Protein AF-A0A7C8YFJ9-F1 (afdb_monomer)

Foldseek 3Di:
DDDDDDDDDDDDDDDDDDDDDDDDDPPCPVPPVPPVVVVVVVVVVVVVVVVCCVVVPPPPDPDDDDDDDDDDPPPDPPDPPDVVVVVQVVQQDFQDPPAEGDEFEPCVDPVNVVVQVVSVVVRGRYDYDYDDDD

Secondary structure (DSSP, 8-state):
----PPPP-------------------------SSHHHHHHHHHHHHHHHHHHHHHTS----S---------------SSHHHHHHHHHHHT---STT--EEEEETTTSHHHHHHHHHHHHHT-EEEEE-----

Structure (mmCIF, N/CA/C/O backbone):
data_AF-A0A7C8YFJ9-F1
#
_entry.id   AF-A0A7C8YFJ9-F1
#
loop_
_atom_site.group_PDB
_atom_site.id
_atom_site.type_symbol
_atom_site.label_atom_id
_atom_site.label_alt_id
_atom_site.label_comp_id
_atom_site.label_asym_id
_atom_site.label_entity_id
_atom_site.label_seq_id
_atom_site.pdbx_PDB_ins_code
_atom_site.Cartn_x
_atom_site.Cartn_y
_atom_site.Cartn_z
_atom_site.occupancy
_atom_site.B_iso_or_equiv
_atom_site.auth_seq_id
_atom_site.auth_comp_id
_atom_site.auth_asym_id
_atom_site.auth_atom_id
_atom_site.pdbx_PDB_model_num
ATOM 1 N N . MET A 1 1 ? 89.336 27.489 -62.664 1.00 42.91 1 MET A N 1
ATOM 2 C CA . MET A 1 1 ? 89.095 28.385 -61.509 1.00 42.91 1 MET A CA 1
ATOM 3 C C . MET A 1 1 ? 89.611 27.689 -60.261 1.00 42.91 1 MET A C 1
ATOM 5 O O . MET A 1 1 ? 89.374 26.499 -60.114 1.00 42.91 1 MET A O 1
ATOM 9 N N . LYS A 1 2 ? 90.441 28.381 -59.475 1.00 44.00 2 LYS A N 1
ATOM 10 C CA . LYS A 1 2 ? 91.289 27.820 -58.411 1.00 44.00 2 LYS A CA 1
ATOM 11 C C . LYS A 1 2 ? 90.480 27.515 -57.141 1.00 44.00 2 LYS A C 1
ATOM 13 O O . LYS A 1 2 ? 89.668 28.337 -56.733 1.00 44.00 2 LYS A O 1
ATOM 18 N N . HIS A 1 3 ? 90.750 26.360 -56.531 1.00 44.12 3 HIS A N 1
ATOM 19 C CA . HIS A 1 3 ? 90.343 25.992 -55.172 1.00 44.12 3 HIS A CA 1
ATOM 20 C C . HIS A 1 3 ? 91.142 26.793 -54.131 1.00 44.12 3 HIS A C 1
ATOM 22 O O . HIS A 1 3 ? 92.351 26.960 -54.286 1.00 44.12 3 HIS A O 1
ATOM 28 N N . THR A 1 4 ? 90.493 27.204 -53.042 1.00 55.53 4 THR A N 1
ATOM 29 C CA . THR A 1 4 ? 91.149 27.679 -51.812 1.00 55.53 4 THR A CA 1
ATOM 3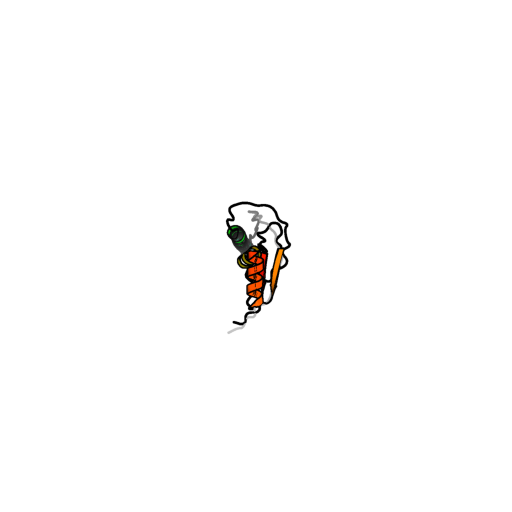0 C C . THR A 1 4 ? 90.536 26.966 -50.604 1.00 55.53 4 THR A C 1
ATOM 32 O O . THR A 1 4 ? 89.328 27.099 -50.400 1.00 55.53 4 THR A O 1
ATOM 35 N N . PRO A 1 5 ? 91.316 26.225 -49.798 1.00 52.19 5 PRO A N 1
ATOM 36 C CA . PRO A 1 5 ? 90.886 25.755 -48.486 1.00 52.19 5 PRO A CA 1
ATOM 37 C C . PRO A 1 5 ? 91.171 26.837 -47.430 1.00 52.19 5 PRO A C 1
ATOM 39 O O . PRO A 1 5 ? 92.280 27.366 -47.368 1.00 52.19 5 PRO A O 1
ATOM 42 N N . HIS A 1 6 ? 90.174 27.187 -46.614 1.00 54.22 6 HIS A N 1
ATOM 43 C CA . HIS A 1 6 ? 90.331 28.105 -45.483 1.00 54.22 6 HIS A CA 1
ATOM 44 C C . HIS A 1 6 ? 90.459 27.288 -44.192 1.00 54.22 6 HIS A C 1
ATOM 46 O O . HIS A 1 6 ? 89.552 26.535 -43.846 1.00 54.22 6 HIS A O 1
ATOM 52 N N . LEU A 1 7 ? 91.613 27.429 -43.538 1.00 57.34 7 LEU A N 1
ATOM 53 C CA . LEU A 1 7 ? 92.060 26.693 -42.355 1.00 57.34 7 LEU A CA 1
ATOM 54 C C . LEU A 1 7 ? 91.336 27.100 -41.058 1.00 57.34 7 LEU A C 1
ATOM 56 O O . LEU A 1 7 ? 90.741 28.172 -40.946 1.00 57.34 7 LEU A O 1
ATOM 60 N N . ASP A 1 8 ? 91.438 26.183 -40.100 1.00 46.31 8 ASP A N 1
ATOM 61 C CA . ASP A 1 8 ? 90.783 26.069 -38.800 1.00 46.31 8 ASP A CA 1
ATOM 62 C C . ASP A 1 8 ? 91.217 27.068 -37.697 1.00 46.31 8 ASP A C 1
ATOM 64 O O . ASP A 1 8 ? 92.386 27.398 -37.540 1.00 46.31 8 ASP A O 1
ATOM 68 N N . SER A 1 9 ? 90.230 27.451 -36.877 1.00 51.00 9 SER A N 1
ATOM 69 C CA . SER A 1 9 ? 90.160 27.350 -35.400 1.00 51.00 9 SER A CA 1
ATOM 70 C C . SER A 1 9 ? 91.238 27.926 -34.439 1.00 51.00 9 SER A C 1
ATOM 72 O O . SER A 1 9 ? 92.237 27.280 -34.146 1.00 51.00 9 SER A O 1
ATOM 74 N N . ALA A 1 10 ? 90.803 28.987 -33.724 1.00 49.91 10 ALA A N 1
ATOM 75 C CA . ALA A 1 10 ? 90.851 29.204 -32.251 1.00 49.91 10 ALA A CA 1
ATOM 76 C C . ALA A 1 10 ? 92.182 29.632 -31.554 1.00 49.91 10 ALA A C 1
ATOM 78 O O . ALA A 1 10 ? 93.245 29.590 -32.157 1.00 49.91 10 ALA A O 1
ATOM 79 N N . PRO A 1 11 ? 92.175 29.959 -30.235 1.00 60.34 11 PRO A N 1
ATOM 80 C CA . PRO A 1 11 ? 91.516 31.080 -29.530 1.00 60.34 11 PRO A CA 1
ATOM 81 C C . PRO A 1 11 ? 92.516 31.873 -28.636 1.00 60.34 11 PRO A C 1
ATOM 83 O O . PRO A 1 11 ? 93.580 31.357 -28.305 1.00 60.34 11 PRO A O 1
ATOM 86 N N . SER A 1 12 ? 92.191 33.078 -28.137 1.00 50.81 12 SER A N 1
ATOM 87 C CA . SER A 1 12 ? 93.066 33.718 -27.124 1.00 50.81 12 SER A CA 1
ATOM 88 C C . SER A 1 12 ? 92.416 34.795 -26.239 1.00 50.81 12 SER A C 1
ATOM 90 O O . SER A 1 12 ? 92.498 35.996 -26.469 1.00 50.81 12 SER A O 1
ATOM 92 N N . THR A 1 13 ? 91.967 34.299 -25.082 1.00 55.50 13 THR A N 1
ATOM 93 C CA . THR A 1 13 ? 92.045 34.896 -23.730 1.00 55.50 13 THR A CA 1
ATOM 94 C C . THR A 1 13 ? 91.043 35.962 -23.236 1.00 55.50 13 THR A C 1
ATOM 96 O O . THR A 1 13 ? 90.551 36.793 -23.994 1.00 55.50 13 THR A O 1
ATOM 99 N N . PRO A 1 14 ? 90.718 35.908 -21.919 1.00 54.00 14 PRO A N 1
ATOM 100 C CA . PRO A 1 14 ? 89.544 36.523 -21.313 1.00 54.00 14 PRO A CA 1
ATOM 101 C C . PRO A 1 14 ? 89.852 37.906 -20.725 1.00 54.00 14 PRO A C 1
ATOM 103 O O . PRO A 1 14 ? 90.807 38.085 -19.971 1.00 54.00 14 PRO A O 1
ATOM 106 N N . GLY A 1 15 ? 88.995 38.884 -21.013 1.00 48.12 15 GLY A N 1
ATOM 107 C CA . GLY A 1 15 ? 89.125 40.253 -20.517 1.00 48.12 15 GLY A CA 1
ATOM 108 C C . GLY A 1 15 ? 87.824 40.761 -19.910 1.00 48.12 15 GLY A C 1
ATOM 109 O O . GLY A 1 15 ? 86.918 41.168 -20.625 1.00 48.12 15 GLY A O 1
ATOM 110 N N . LYS A 1 16 ? 87.760 40.715 -18.576 1.00 54.69 16 LYS A N 1
ATOM 111 C CA . LYS A 1 16 ? 86.878 41.481 -17.675 1.00 54.69 16 LYS A CA 1
ATOM 112 C C . LYS A 1 16 ? 86.403 42.829 -18.254 1.00 54.69 16 LYS A C 1
ATOM 114 O O . LYS A 1 16 ? 87.241 43.627 -18.647 1.00 54.69 16 LYS A O 1
ATOM 119 N N . PHE A 1 17 ? 85.128 43.179 -18.063 1.00 52.97 17 PHE A N 1
ATOM 120 C CA . PHE A 1 17 ? 84.690 44.086 -16.983 1.00 52.97 17 PHE A CA 1
ATOM 121 C C . PHE A 1 17 ? 83.164 44.307 -17.019 1.00 52.97 17 PHE A C 1
ATOM 123 O O . PHE A 1 17 ? 82.533 44.322 -18.071 1.00 52.97 17 PHE A O 1
ATOM 130 N N . LYS A 1 18 ? 82.597 44.427 -15.818 1.00 52.56 18 LYS A N 1
ATOM 131 C CA . LYS A 1 18 ? 81.186 44.613 -15.458 1.00 52.56 18 LYS A CA 1
ATOM 132 C C . LYS A 1 18 ? 80.526 45.808 -16.151 1.00 52.56 18 LYS A C 1
ATOM 134 O O . LYS A 1 18 ? 81.122 46.874 -16.239 1.00 52.56 18 LYS A O 1
ATOM 139 N N . MET A 1 19 ? 79.225 45.684 -16.406 1.00 49.91 19 MET A N 1
ATOM 140 C CA . MET A 1 19 ? 78.316 46.801 -16.166 1.00 49.91 19 MET A CA 1
ATOM 141 C C . MET A 1 19 ? 77.092 46.275 -15.417 1.00 49.91 19 MET A C 1
ATOM 143 O O . MET A 1 19 ? 76.296 45.503 -15.952 1.00 49.91 19 MET A O 1
ATOM 147 N N . ASP A 1 20 ? 76.994 46.657 -14.147 1.00 53.97 20 ASP A N 1
ATOM 148 C CA . ASP A 1 20 ? 75.833 46.427 -13.304 1.00 53.97 20 ASP A CA 1
ATOM 149 C C . ASP A 1 20 ? 74.597 47.076 -13.944 1.00 53.97 20 ASP A C 1
ATOM 151 O O . ASP A 1 20 ? 74.560 48.278 -14.220 1.00 53.97 20 ASP A O 1
ATOM 155 N N . LYS A 1 21 ? 73.561 46.273 -14.185 1.00 49.44 21 LYS A N 1
ATOM 156 C CA . LYS A 1 21 ? 72.225 46.780 -14.493 1.00 49.44 21 LYS A CA 1
ATOM 157 C C . LYS A 1 21 ? 71.201 45.900 -13.790 1.00 49.44 21 LYS A C 1
ATOM 159 O O . LYS A 1 21 ? 70.588 45.022 -14.387 1.00 49.44 21 LYS A O 1
ATOM 164 N N . SER A 1 22 ? 71.028 46.135 -12.493 1.00 61.19 22 SER A N 1
ATOM 165 C CA . SER A 1 22 ? 69.764 45.818 -11.840 1.00 61.19 22 SER A CA 1
ATOM 166 C C . SER A 1 22 ? 68.731 46.826 -12.339 1.00 61.19 22 SER A C 1
ATOM 168 O O . SER A 1 22 ? 68.942 48.038 -12.270 1.00 61.19 22 SER A O 1
ATOM 170 N N . PRO A 1 23 ? 67.621 46.336 -12.897 1.00 50.28 23 PRO A N 1
ATOM 171 C CA . PRO A 1 23 ? 66.375 46.908 -12.441 1.00 50.28 23 PRO A CA 1
ATOM 172 C C . PRO A 1 23 ? 65.308 45.814 -12.305 1.00 50.28 23 PRO A C 1
ATOM 174 O O 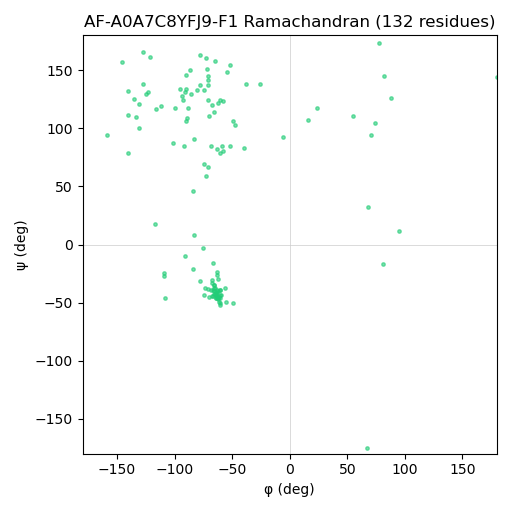. PRO A 1 23 ? 65.081 44.999 -13.195 1.00 50.28 23 PRO A O 1
ATOM 177 N N . PHE A 1 24 ? 64.638 45.854 -11.159 1.00 45.31 24 PHE A N 1
ATOM 178 C CA . PHE A 1 24 ? 63.379 45.180 -10.875 1.00 45.31 24 PHE A CA 1
ATOM 179 C C . PHE A 1 24 ? 63.443 43.665 -10.673 1.00 45.3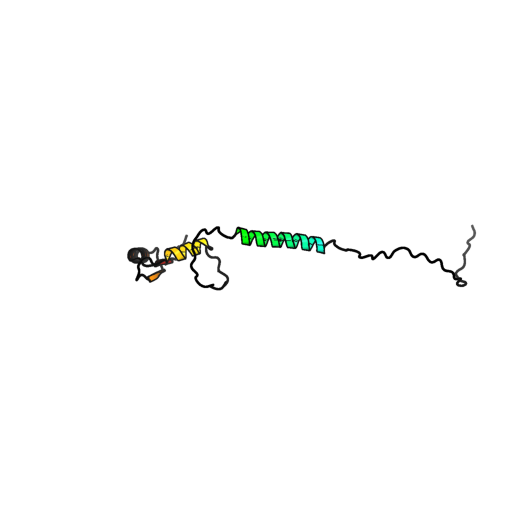1 24 PHE A C 1
ATOM 181 O O . PHE A 1 24 ? 63.472 42.847 -11.590 1.00 45.31 24 PHE A O 1
ATOM 188 N N . ILE A 1 25 ? 63.335 43.326 -9.387 1.00 49.69 25 ILE A N 1
ATOM 189 C CA . ILE A 1 25 ? 62.584 42.192 -8.851 1.00 49.69 25 ILE A CA 1
ATOM 190 C C . ILE A 1 25 ? 61.265 42.074 -9.640 1.00 49.69 25 ILE A C 1
ATOM 192 O O . ILE A 1 25 ? 60.218 42.565 -9.232 1.00 49.69 25 ILE A O 1
ATOM 196 N N . HIS A 1 26 ? 61.292 41.425 -10.798 1.00 45.47 26 HIS A N 1
ATOM 197 C CA . HIS A 1 26 ? 60.104 40.782 -11.317 1.00 45.47 26 HIS A CA 1
ATOM 198 C C . HIS A 1 26 ? 60.062 39.436 -10.630 1.00 45.47 26 HIS A C 1
ATOM 200 O O . HIS A 1 26 ? 60.630 38.448 -11.095 1.00 45.47 26 HIS A O 1
ATOM 206 N N . HIS A 1 27 ? 59.378 39.434 -9.490 1.00 47.84 27 HIS A N 1
ATOM 207 C CA . HIS A 1 27 ? 58.729 38.262 -8.943 1.00 47.84 27 HIS A CA 1
ATOM 208 C C . HIS A 1 27 ? 57.862 37.695 -10.075 1.00 47.84 27 HIS A C 1
ATOM 210 O O . HIS A 1 27 ? 56.689 38.035 -10.222 1.00 47.84 27 HIS A O 1
ATOM 216 N N . ARG A 1 28 ? 58.453 36.870 -10.951 1.00 48.16 28 ARG A N 1
ATOM 217 C CA . ARG A 1 28 ? 57.720 36.029 -11.892 1.00 48.16 28 ARG A CA 1
ATOM 218 C C . ARG A 1 28 ? 57.076 34.935 -11.053 1.00 48.16 28 ARG A C 1
ATOM 220 O O . ARG A 1 28 ? 57.393 33.759 -11.188 1.00 48.16 28 ARG A O 1
ATOM 227 N N . LEU A 1 29 ? 56.123 35.346 -10.214 1.00 58.66 29 LEU A N 1
ATOM 228 C CA . LEU A 1 29 ? 54.963 34.543 -9.900 1.00 58.66 29 LEU A CA 1
ATOM 229 C C . LEU A 1 29 ? 54.251 34.409 -11.239 1.00 58.66 29 LEU A C 1
ATOM 231 O O . LEU A 1 29 ? 53.408 35.213 -11.630 1.00 58.66 29 LEU A O 1
ATOM 235 N N . ARG A 1 30 ? 54.738 33.456 -12.030 1.00 49.19 30 ARG A N 1
ATOM 236 C CA . ARG A 1 30 ? 54.074 33.000 -13.227 1.00 49.19 30 ARG A CA 1
ATOM 237 C C . ARG A 1 30 ? 52.832 32.299 -12.706 1.00 49.19 30 ARG A C 1
ATOM 239 O O . ARG A 1 30 ? 52.846 31.100 -12.455 1.00 49.19 30 ARG A O 1
ATOM 246 N N . TRP A 1 31 ? 51.798 33.097 -12.460 1.00 51.94 31 TRP A N 1
ATOM 247 C CA . TRP A 1 31 ? 50.445 32.654 -12.208 1.00 51.94 31 TRP A CA 1
ATOM 248 C C . TRP A 1 31 ? 50.009 31.855 -13.434 1.00 51.94 31 TRP A C 1
ATOM 250 O O . TRP A 1 31 ? 49.383 32.373 -14.354 1.00 51.94 31 TRP A O 1
ATOM 260 N N . HIS A 1 32 ? 50.354 30.571 -13.468 1.00 52.50 32 HIS A N 1
ATOM 261 C CA . HIS A 1 32 ? 49.655 29.590 -14.283 1.00 52.50 32 HIS A CA 1
ATOM 262 C C . HIS A 1 32 ? 48.288 29.320 -13.634 1.00 52.50 32 HIS A C 1
ATOM 264 O O . HIS A 1 32 ? 47.945 28.199 -13.274 1.00 52.50 32 HIS A O 1
ATOM 270 N N . SER A 1 33 ? 47.486 30.375 -13.487 1.00 59.22 33 SER A N 1
ATOM 271 C CA . SER A 1 33 ? 46.090 30.329 -13.054 1.00 59.22 33 SER A CA 1
ATOM 272 C C . SER A 1 33 ? 45.182 30.039 -14.249 1.00 59.22 33 SER A C 1
ATOM 274 O O . SER A 1 33 ? 44.201 30.743 -14.463 1.00 59.22 33 SER A O 1
ATOM 276 N N . SER A 1 34 ? 45.521 29.063 -15.097 1.00 64.06 34 SER A N 1
ATOM 277 C CA . SER A 1 34 ? 44.773 28.825 -16.343 1.00 64.06 34 SER A CA 1
ATOM 278 C C . SER A 1 34 ? 43.919 27.551 -16.375 1.00 64.06 34 SER A C 1
ATOM 280 O O . SER A 1 34 ? 42.905 27.586 -17.075 1.00 64.06 34 SER A O 1
ATOM 282 N N . PRO A 1 35 ? 44.196 26.485 -15.594 1.00 60.62 35 PRO A N 1
ATOM 283 C CA . PRO A 1 35 ? 43.263 25.363 -15.437 1.00 60.62 35 PRO A CA 1
ATOM 284 C C . PRO A 1 35 ? 42.617 25.332 -14.048 1.00 60.62 35 PRO A C 1
ATOM 286 O O . PRO A 1 35 ? 41.401 25.219 -13.942 1.00 60.62 35 PRO A O 1
ATOM 289 N N . PHE A 1 36 ? 43.405 25.505 -12.982 1.00 60.03 36 PHE A N 1
ATOM 290 C CA . PHE A 1 36 ? 42.933 25.363 -11.602 1.00 60.03 36 PHE A CA 1
ATOM 291 C C . PHE A 1 36 ? 41.876 26.400 -11.225 1.00 60.03 36 PHE A C 1
ATOM 293 O O . PHE A 1 36 ? 40.875 26.032 -10.632 1.00 60.03 36 PHE A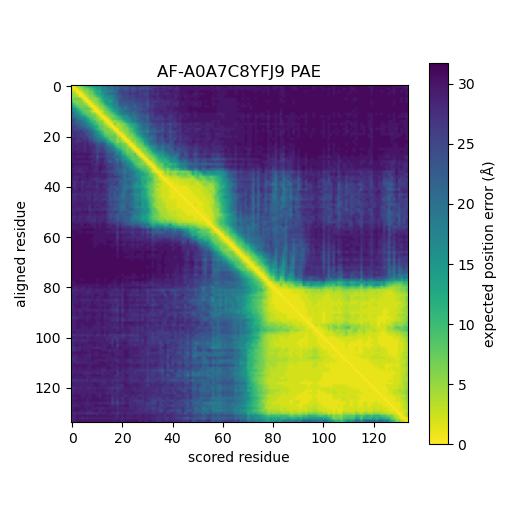 O 1
ATOM 300 N N . ALA A 1 37 ? 42.032 27.660 -11.642 1.00 68.12 37 ALA A N 1
ATOM 301 C CA . ALA A 1 37 ? 41.040 28.707 -11.379 1.00 68.12 37 ALA A CA 1
ATOM 302 C C . ALA A 1 37 ? 39.710 28.477 -12.126 1.00 68.12 37 ALA A C 1
ATOM 304 O O . ALA A 1 37 ? 38.644 28.847 -11.642 1.00 68.12 37 ALA A O 1
ATOM 305 N N . LYS A 1 38 ? 39.760 27.840 -13.304 1.00 69.69 38 LYS A N 1
ATOM 306 C CA . LYS A 1 38 ? 38.555 27.461 -14.055 1.00 69.69 38 LYS A CA 1
ATOM 307 C C . LYS A 1 38 ? 37.882 26.261 -13.403 1.00 69.69 38 LYS A C 1
ATOM 309 O O . LYS A 1 38 ? 36.672 2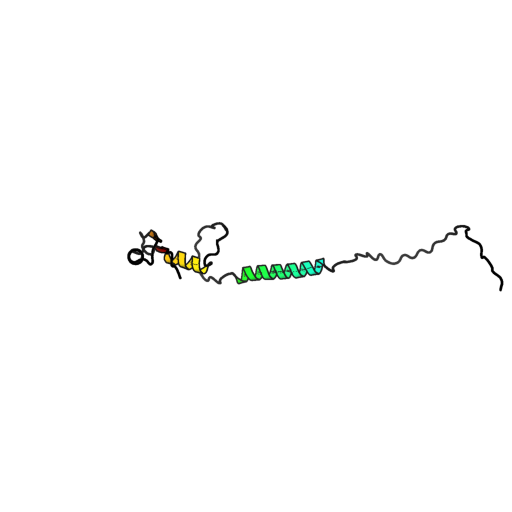6.265 -13.232 1.00 69.69 38 LYS A O 1
ATOM 314 N N . LEU A 1 39 ? 38.663 25.260 -13.000 1.00 76.62 39 LEU A N 1
ATOM 315 C CA . LEU A 1 39 ? 38.159 24.077 -12.307 1.00 76.62 39 LEU A CA 1
ATOM 316 C C . LEU A 1 39 ? 37.542 24.430 -10.953 1.00 76.62 39 LEU A C 1
ATOM 318 O O . LEU A 1 39 ? 36.477 23.914 -10.639 1.00 76.62 39 LEU A O 1
ATOM 322 N N . THR A 1 40 ? 38.149 25.330 -10.174 1.00 84.50 40 THR A N 1
ATOM 323 C CA . THR A 1 40 ? 37.559 25.794 -8.910 1.00 84.50 40 THR A CA 1
ATOM 324 C C . THR A 1 40 ? 36.276 26.578 -9.152 1.00 84.50 40 THR A C 1
ATOM 326 O O . THR A 1 40 ? 35.301 26.352 -8.445 1.00 84.50 40 THR A O 1
ATOM 329 N N . PHE A 1 41 ? 36.228 27.426 -10.183 1.00 87.69 41 PHE A N 1
ATOM 330 C CA . PHE A 1 41 ? 35.005 28.131 -10.566 1.00 87.69 41 PHE A CA 1
ATOM 331 C C . PHE A 1 41 ? 33.875 27.163 -10.955 1.00 87.69 41 PHE A C 1
ATOM 333 O O . PHE A 1 41 ? 32.788 27.230 -10.386 1.00 87.69 41 PHE A O 1
ATOM 340 N N . TRP A 1 42 ? 34.133 26.215 -11.861 1.00 87.50 42 TRP A N 1
ATOM 341 C CA . TRP A 1 42 ? 33.140 25.215 -12.271 1.00 87.50 42 TRP A CA 1
ATOM 342 C C . TRP A 1 42 ? 32.753 24.265 -11.132 1.00 87.50 42 TRP A C 1
ATOM 344 O O . TRP A 1 42 ? 31.588 23.897 -11.022 1.00 87.50 42 TRP A O 1
ATOM 354 N N . SER A 1 43 ? 33.695 23.920 -10.252 1.00 88.25 43 SER A N 1
ATOM 355 C CA . SER A 1 43 ? 33.437 23.125 -9.047 1.00 88.25 43 SER A CA 1
ATOM 356 C C . SER A 1 43 ? 32.503 23.853 -8.077 1.00 88.25 43 SER A C 1
ATOM 358 O O . SER A 1 43 ? 31.551 23.255 -7.586 1.00 88.25 43 SER A O 1
ATOM 360 N N . LEU A 1 44 ? 32.696 25.159 -7.862 1.00 92.25 44 LEU A N 1
ATOM 361 C CA . LEU A 1 44 ? 31.808 25.967 -7.019 1.00 92.25 44 LEU A CA 1
ATOM 362 C C . LEU A 1 44 ? 30.408 26.116 -7.624 1.00 92.25 44 LEU A C 1
ATOM 364 O O . LEU A 1 44 ? 29.426 26.031 -6.891 1.00 92.25 44 LEU A O 1
ATOM 368 N N . VAL A 1 45 ? 30.298 26.286 -8.945 1.00 92.38 45 VAL A N 1
ATOM 369 C CA . VAL A 1 45 ? 28.998 26.309 -9.638 1.00 92.38 45 VAL A CA 1
ATOM 370 C C . VAL A 1 45 ? 28.294 24.956 -9.510 1.00 92.38 45 VAL A C 1
ATOM 372 O O . VAL A 1 45 ? 27.119 24.912 -9.158 1.00 92.38 45 VAL A O 1
ATOM 375 N N . PHE A 1 46 ? 29.006 23.850 -9.734 1.00 92.31 46 PHE A N 1
ATOM 376 C CA . PHE A 1 46 ? 28.458 22.499 -9.605 1.00 92.31 46 PHE A CA 1
ATOM 377 C C . PHE A 1 46 ? 28.024 22.188 -8.167 1.00 92.31 46 PHE A C 1
ATOM 379 O O . PHE A 1 46 ? 26.917 21.700 -7.952 1.00 92.31 46 PHE A O 1
ATOM 386 N N . LEU A 1 47 ? 28.841 22.549 -7.173 1.00 92.38 47 LEU A N 1
ATOM 387 C CA . LEU A 1 47 ? 28.489 22.425 -5.759 1.00 92.38 47 LEU A CA 1
ATOM 388 C C . LEU A 1 47 ? 27.283 23.306 -5.404 1.00 92.38 47 LEU A C 1
ATOM 390 O O . LEU A 1 47 ? 26.398 22.863 -4.681 1.00 92.38 47 LEU A O 1
ATOM 394 N N . GLY A 1 48 ? 27.201 24.517 -5.958 1.00 90.88 48 GLY A N 1
ATOM 395 C CA . GLY A 1 48 ? 26.048 25.402 -5.819 1.00 90.88 48 GLY A CA 1
ATOM 396 C C . GLY A 1 48 ? 24.768 24.813 -6.413 1.00 90.88 48 GLY A C 1
ATOM 397 O O . GLY A 1 48 ? 23.722 24.911 -5.783 1.00 90.88 48 GLY A O 1
ATOM 398 N N . LEU A 1 49 ? 24.839 24.146 -7.569 1.00 87.69 49 LEU A N 1
ATOM 399 C CA . LEU A 1 49 ? 23.703 23.441 -8.174 1.00 87.69 49 LEU A CA 1
ATOM 400 C C . LEU A 1 49 ? 23.282 22.216 -7.360 1.00 87.69 49 LEU A C 1
ATOM 402 O O . LEU A 1 49 ? 22.088 21.982 -7.207 1.00 87.69 49 LEU A O 1
ATOM 406 N N . ILE A 1 50 ? 24.237 21.467 -6.803 1.00 85.88 50 ILE A N 1
ATOM 407 C CA . ILE A 1 50 ? 23.960 20.356 -5.884 1.00 85.88 50 ILE A CA 1
ATOM 408 C C . ILE A 1 50 ? 23.250 20.875 -4.633 1.00 85.88 50 ILE A C 1
ATOM 410 O O . ILE A 1 50 ? 22.206 20.354 -4.252 1.00 85.88 50 ILE A O 1
ATOM 414 N N . LEU A 1 51 ? 23.782 21.930 -4.015 1.00 85.38 51 LEU A N 1
ATOM 415 C CA . LEU A 1 51 ? 23.166 22.557 -2.852 1.00 85.38 51 LEU A CA 1
ATOM 416 C C . LEU A 1 51 ? 21.786 23.112 -3.205 1.00 85.38 51 LEU A C 1
ATOM 418 O O . LEU A 1 51 ? 20.834 22.849 -2.485 1.00 85.38 51 LEU A O 1
ATOM 422 N N . MET A 1 52 ? 21.638 23.807 -4.334 1.00 83.00 52 MET A N 1
ATOM 423 C CA . MET A 1 52 ? 20.349 24.302 -4.812 1.00 83.00 52 MET A CA 1
ATOM 424 C C . MET A 1 52 ? 19.371 23.154 -5.061 1.00 83.00 52 MET A C 1
ATOM 426 O O . MET A 1 52 ? 18.213 23.289 -4.707 1.00 83.00 52 MET A O 1
ATOM 430 N N . PHE A 1 53 ? 19.807 22.019 -5.606 1.00 78.69 53 PHE A N 1
ATOM 431 C CA . PHE A 1 53 ? 18.973 20.829 -5.752 1.00 78.69 53 PHE A CA 1
ATOM 432 C C . PHE A 1 53 ? 18.530 20.299 -4.385 1.00 78.69 53 PHE A C 1
ATOM 434 O O . PHE A 1 53 ? 17.342 20.101 -4.181 1.00 78.69 53 PHE A O 1
ATOM 441 N N . PHE A 1 54 ? 19.425 20.180 -3.401 1.00 75.44 54 PHE A N 1
ATOM 442 C CA . PHE A 1 54 ? 19.050 19.760 -2.045 1.00 75.44 54 PHE A CA 1
ATOM 443 C C . PHE A 1 54 ? 18.141 20.772 -1.319 1.00 75.44 54 PHE A C 1
ATOM 445 O O . PHE A 1 54 ? 17.206 20.371 -0.627 1.00 75.44 54 PHE A O 1
ATOM 452 N N . PHE A 1 55 ? 18.356 22.076 -1.509 1.00 69.25 55 PHE A N 1
ATOM 453 C CA . PHE A 1 55 ? 17.532 23.136 -0.917 1.00 69.25 55 PHE A CA 1
ATOM 454 C C . PHE A 1 55 ? 16.195 23.332 -1.652 1.00 69.25 55 PHE A C 1
ATOM 456 O O . PHE A 1 55 ? 15.196 23.654 -1.017 1.00 69.25 55 PHE A O 1
ATOM 463 N N . HIS A 1 56 ? 16.137 23.091 -2.964 1.00 61.22 56 HIS A N 1
ATOM 464 C CA . HIS A 1 56 ? 14.918 23.150 -3.780 1.00 61.22 56 HIS A CA 1
ATOM 465 C C . HIS A 1 56 ? 14.117 21.839 -3.733 1.00 61.22 56 HIS A C 1
ATOM 467 O O . HIS A 1 56 ? 12.910 21.844 -3.953 1.00 61.22 56 HIS A O 1
ATOM 473 N N . CYS A 1 57 ? 14.758 20.725 -3.370 1.00 48.38 57 CYS A N 1
ATOM 474 C CA . CYS A 1 57 ? 14.103 19.468 -3.016 1.00 48.38 57 CYS A CA 1
ATOM 475 C C . CYS A 1 57 ? 13.631 19.419 -1.558 1.00 48.38 57 CYS A C 1
ATOM 477 O O . CYS A 1 57 ? 13.158 18.369 -1.130 1.00 48.38 57 CYS A O 1
ATOM 479 N N . SER A 1 58 ? 13.682 20.525 -0.804 1.00 49.56 58 SER A N 1
ATOM 480 C CA . SER A 1 58 ? 12.852 20.639 0.395 1.00 49.56 58 SER A CA 1
ATOM 481 C C . SER A 1 58 ? 11.398 20.773 -0.052 1.00 49.56 58 SER A C 1
ATOM 483 O O . SER A 1 58 ? 11.031 21.809 -0.611 1.00 49.56 58 SER A O 1
ATOM 485 N N . PRO A 1 59 ? 10.538 19.765 0.182 1.00 51.28 59 PRO A N 1
ATOM 486 C CA . PRO A 1 59 ? 9.114 19.985 0.061 1.00 51.28 59 PRO A CA 1
ATOM 487 C C . PRO A 1 59 ? 8.795 21.060 1.092 1.00 51.28 59 PRO A C 1
ATOM 489 O O . PRO A 1 59 ? 9.119 20.907 2.271 1.00 51.28 59 PRO A O 1
ATOM 492 N N . SER A 1 60 ? 8.185 22.148 0.648 1.00 43.34 60 SER A N 1
ATOM 493 C CA . SER A 1 60 ? 7.494 23.107 1.496 1.00 43.34 60 SER A CA 1
ATOM 494 C C . SER A 1 60 ? 6.403 22.366 2.273 1.00 43.34 60 SER A C 1
ATOM 496 O O . SER A 1 60 ? 5.237 22.333 1.897 1.00 43.34 60 SER A O 1
ATOM 498 N N . ASN A 1 61 ? 6.809 21.705 3.355 1.00 43.69 61 ASN A N 1
ATOM 499 C CA . ASN A 1 61 ? 5.932 21.030 4.285 1.00 43.69 61 ASN A CA 1
ATOM 500 C C . ASN A 1 61 ? 5.615 22.051 5.374 1.00 43.69 61 ASN A C 1
ATOM 502 O O . ASN A 1 61 ? 6.289 22.149 6.398 1.00 43.69 61 ASN A O 1
ATOM 506 N N . SER A 1 62 ? 4.609 22.875 5.100 1.00 46.44 62 SER A N 1
ATOM 507 C CA . SER A 1 62 ? 3.939 23.627 6.142 1.00 46.44 62 SER A CA 1
ATOM 508 C C . SER A 1 62 ? 3.286 22.642 7.119 1.00 46.44 62 SER A C 1
ATOM 510 O O . SER A 1 62 ? 2.428 21.840 6.761 1.00 46.44 62 SER A O 1
ATOM 512 N N . ASN A 1 63 ? 3.707 22.789 8.372 1.00 45.62 63 ASN A N 1
ATOM 513 C CA . ASN A 1 63 ? 3.047 22.417 9.619 1.00 45.62 63 ASN A CA 1
ATOM 514 C C . ASN A 1 63 ? 3.217 21.006 10.219 1.00 45.62 63 ASN A C 1
ATOM 516 O O . ASN A 1 63 ? 2.850 19.970 9.670 1.00 45.62 63 ASN A O 1
ATOM 520 N N . SER A 1 64 ? 3.641 21.094 11.488 1.00 42.66 64 SER A N 1
ATOM 521 C CA . SER A 1 64 ? 3.510 20.185 12.633 1.00 42.66 64 SER A CA 1
ATOM 522 C C . SER A 1 64 ? 4.305 18.878 12.632 1.00 42.66 64 SER A C 1
ATOM 524 O O . SER A 1 64 ? 3.838 17.828 12.202 1.00 42.66 64 SER A O 1
ATOM 526 N N . SER A 1 65 ? 5.479 18.952 13.266 1.00 44.12 65 SER A N 1
ATOM 527 C CA . SER A 1 65 ? 6.112 17.862 14.022 1.00 44.12 65 SER A CA 1
ATOM 528 C C . SER A 1 65 ? 5.125 17.270 15.060 1.00 44.12 65 SER A C 1
ATOM 530 O O . SER A 1 65 ? 4.228 17.985 15.514 1.00 44.12 65 SER A O 1
ATOM 532 N N . PRO A 1 66 ? 5.283 15.998 15.473 1.00 51.19 66 PRO A N 1
ATOM 533 C CA . PRO A 1 66 ? 6.409 15.641 16.333 1.00 51.19 66 PRO A CA 1
ATOM 534 C C . PRO A 1 66 ? 7.239 14.456 15.818 1.00 51.19 66 PRO A C 1
ATOM 536 O O . PRO A 1 66 ? 6.725 13.453 15.337 1.00 51.19 66 PRO A O 1
ATOM 539 N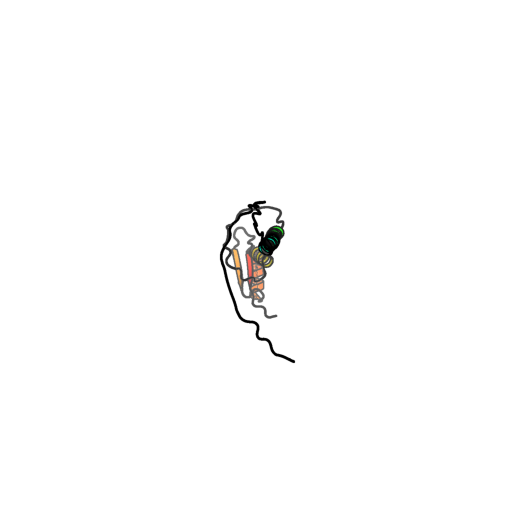 N . THR A 1 67 ? 8.550 14.639 15.952 1.00 51.19 67 THR A N 1
ATOM 540 C CA . THR A 1 67 ? 9.583 13.661 16.320 1.00 51.19 67 THR A CA 1
ATOM 541 C C . THR A 1 67 ? 9.222 12.172 16.226 1.00 51.19 67 THR A C 1
ATOM 543 O O . THR A 1 67 ? 8.599 11.609 17.121 1.00 51.19 67 THR A O 1
ATOM 546 N N . SER A 1 68 ? 9.777 11.496 15.220 1.00 41.66 68 SER A N 1
ATOM 547 C CA . SER A 1 68 ? 10.058 10.060 15.283 1.00 41.66 68 SER A CA 1
ATOM 548 C C . SER A 1 68 ? 11.401 9.775 14.613 1.00 41.66 68 SER A C 1
ATOM 550 O O . SER A 1 68 ? 11.542 9.969 13.409 1.00 41.66 68 SER A O 1
ATOM 552 N N . SER A 1 69 ? 12.365 9.394 15.455 1.00 40.25 69 SER A N 1
ATOM 553 C CA . SER A 1 69 ? 13.566 8.584 15.202 1.00 40.25 69 SER A CA 1
ATOM 554 C C . SER A 1 69 ? 14.114 8.529 13.772 1.00 40.25 69 SER A C 1
ATOM 556 O O . SER A 1 69 ? 13.506 7.939 12.881 1.00 40.25 69 SER A O 1
ATOM 558 N N . SER A 1 70 ? 15.343 9.028 13.619 1.00 45.97 70 SER A N 1
ATOM 559 C CA . SER A 1 70 ? 16.251 8.727 12.515 1.00 45.97 70 SER A CA 1
ATOM 560 C C . SER A 1 70 ? 16.321 7.217 12.271 1.00 45.97 70 SER A C 1
ATOM 562 O O . SER A 1 70 ? 16.971 6.490 13.020 1.00 45.97 70 SER A O 1
ATOM 564 N N . PHE A 1 71 ? 15.645 6.750 11.227 1.00 48.69 71 PHE A N 1
ATOM 565 C CA . PHE A 1 71 ? 15.921 5.451 10.636 1.00 48.69 71 PHE A CA 1
ATOM 566 C C . PHE A 1 71 ? 16.999 5.669 9.583 1.00 48.69 71 PHE A C 1
ATOM 568 O O . PHE A 1 71 ? 16.823 6.460 8.662 1.00 48.69 71 PHE A O 1
ATOM 575 N N . SER A 1 72 ? 18.138 5.026 9.818 1.00 42.81 72 SER A N 1
ATOM 576 C CA . SER A 1 72 ? 19.300 4.971 8.944 1.00 42.81 72 SER A CA 1
ATOM 577 C C . SER A 1 72 ? 18.945 4.887 7.459 1.00 42.81 72 SER A C 1
ATOM 579 O O . SER A 1 72 ? 18.100 4.093 7.043 1.00 42.81 72 SER A O 1
ATOM 581 N N . ASP A 1 73 ? 19.708 5.646 6.679 1.00 45.88 73 ASP A N 1
ATOM 582 C CA . ASP A 1 73 ? 19.900 5.494 5.243 1.00 45.88 73 ASP A CA 1
ATOM 583 C C . ASP A 1 73 ? 20.504 4.114 4.931 1.00 45.88 73 ASP A C 1
ATOM 585 O O . ASP A 1 73 ? 21.704 3.960 4.703 1.00 45.88 73 ASP A O 1
ATOM 589 N N . TYR A 1 74 ? 19.675 3.073 4.935 1.00 49.41 74 TYR A N 1
ATOM 590 C CA . TYR A 1 74 ? 19.970 1.851 4.199 1.00 49.41 74 TYR A CA 1
ATOM 591 C C . TYR A 1 74 ? 19.371 2.053 2.814 1.00 49.41 74 TYR A C 1
ATOM 593 O O . TYR A 1 74 ? 18.151 2.062 2.671 1.00 49.41 74 TYR A O 1
ATOM 601 N N . SER A 1 75 ? 20.242 2.282 1.830 1.00 48.94 75 SER A N 1
ATOM 602 C CA . SER A 1 75 ? 20.000 2.184 0.385 1.00 48.94 75 SER A CA 1
ATOM 603 C C . SER A 1 75 ? 18.615 1.625 0.029 1.00 48.94 75 SER A C 1
ATOM 605 O O . SER A 1 75 ? 18.426 0.406 -0.048 1.00 48.94 75 SER A O 1
ATOM 607 N N . THR A 1 76 ? 17.638 2.512 -0.156 1.00 51.94 76 THR A N 1
ATOM 608 C CA . THR A 1 76 ? 16.301 2.118 -0.580 1.00 51.94 76 THR A CA 1
ATOM 609 C C . THR A 1 76 ? 16.415 1.561 -1.991 1.00 51.94 76 THR A C 1
ATOM 611 O O . THR A 1 76 ? 16.763 2.254 -2.947 1.00 51.94 76 THR A O 1
ATOM 614 N N . PHE A 1 77 ? 16.141 0.266 -2.128 1.00 51.47 77 PHE A N 1
ATOM 615 C CA . PHE A 1 77 ? 15.672 -0.292 -3.388 1.00 51.47 77 PHE A CA 1
ATOM 616 C C . PHE A 1 77 ? 14.512 0.614 -3.831 1.00 51.47 77 PHE A C 1
ATOM 618 O O . PHE A 1 77 ? 13.469 0.626 -3.180 1.00 51.47 77 PHE A O 1
ATOM 625 N N . SER A 1 78 ? 14.727 1.464 -4.841 1.00 60.94 78 SER A N 1
ATOM 626 C CA . SER A 1 78 ? 13.771 2.503 -5.250 1.00 60.94 78 SER A CA 1
ATOM 627 C C . SER A 1 78 ? 12.592 1.875 -5.993 1.00 60.94 78 SER A C 1
ATOM 629 O O . SER A 1 78 ? 12.441 1.989 -7.206 1.00 60.94 78 SER A O 1
ATOM 631 N N . TRP A 1 79 ? 11.766 1.137 -5.264 1.00 64.62 79 TRP A N 1
ATOM 632 C CA . TRP A 1 79 ? 10.451 0.725 -5.716 1.00 64.62 79 TRP A CA 1
ATOM 633 C C . TRP A 1 79 ? 9.460 1.815 -5.301 1.00 64.62 79 TRP A C 1
ATOM 635 O O . TRP A 1 79 ? 9.197 2.027 -4.124 1.00 64.62 79 TRP A O 1
ATOM 645 N N . GLY A 1 80 ? 8.953 2.569 -6.280 1.00 74.81 80 GLY A N 1
ATOM 646 C CA . GLY A 1 80 ? 7.842 3.515 -6.109 1.00 74.81 80 GLY A CA 1
ATOM 647 C C . GLY A 1 80 ? 8.166 4.905 -5.526 1.00 74.81 80 GLY A C 1
ATOM 648 O O . GLY A 1 80 ? 7.360 5.823 -5.693 1.00 74.81 80 GLY A O 1
ATOM 649 N N . GLY A 1 81 ? 9.322 5.107 -4.888 1.00 86.00 81 GLY A N 1
ATOM 650 C CA . GLY A 1 81 ? 9.777 6.414 -4.385 1.00 86.00 81 GLY A CA 1
ATOM 651 C C . GLY A 1 81 ? 8.954 7.008 -3.218 1.00 86.00 81 GLY A C 1
ATOM 652 O O . GLY A 1 81 ? 8.003 6.393 -2.729 1.00 86.00 81 GLY A O 1
ATOM 653 N N . PRO A 1 82 ? 9.255 8.249 -2.773 1.00 85.19 82 PRO A N 1
ATOM 654 C CA . PRO A 1 82 ? 8.723 8.799 -1.515 1.00 85.19 82 PRO A CA 1
ATOM 655 C C . PRO A 1 82 ? 7.195 8.938 -1.459 1.00 85.19 82 PRO A C 1
ATOM 657 O O . PRO A 1 82 ? 6.583 8.890 -0.392 1.00 85.19 82 PRO A O 1
ATOM 660 N N . GLN A 1 83 ? 6.540 9.149 -2.604 1.00 87.38 83 GLN A N 1
ATOM 661 C CA . GLN A 1 83 ? 5.078 9.228 -2.651 1.00 87.38 83 GLN A CA 1
ATOM 662 C C . GLN A 1 83 ? 4.420 7.859 -2.477 1.00 87.38 83 GLN A C 1
ATOM 664 O O . GLN A 1 83 ? 3.376 7.770 -1.829 1.00 87.38 83 GLN A O 1
ATOM 669 N N . TRP A 1 84 ? 5.013 6.806 -3.044 1.00 88.00 84 TRP A N 1
ATOM 670 C CA . TRP A 1 84 ? 4.547 5.439 -2.845 1.00 88.00 84 TRP A CA 1
ATOM 671 C C . TRP A 1 84 ? 4.670 5.048 -1.375 1.00 88.00 84 TRP A C 1
ATOM 673 O O . TRP A 1 84 ? 3.685 4.603 -0.791 1.00 88.00 84 TRP A O 1
ATOM 683 N N . GLU A 1 85 ? 5.806 5.349 -0.742 1.00 89.56 85 GLU A N 1
ATOM 684 C CA . GLU A 1 85 ? 6.008 5.109 0.690 1.00 89.56 85 GLU A CA 1
ATOM 685 C C . GLU A 1 85 ? 4.913 5.791 1.520 1.00 89.56 85 GLU A C 1
ATOM 687 O O . GLU A 1 85 ? 4.242 5.143 2.321 1.00 89.56 85 GLU A O 1
ATOM 692 N N . LYS A 1 86 ? 4.631 7.081 1.275 1.00 91.25 86 LYS A N 1
ATOM 693 C CA . LYS A 1 86 ? 3.544 7.805 1.965 1.00 91.25 86 LYS A CA 1
ATOM 694 C C . LYS A 1 86 ? 2.181 7.121 1.813 1.00 91.25 86 LYS A C 1
ATOM 696 O O . LYS A 1 86 ? 1.394 7.127 2.761 1.00 91.25 86 LYS A O 1
ATOM 701 N N . ARG A 1 87 ? 1.883 6.537 0.646 1.00 91.81 87 ARG A N 1
ATOM 702 C CA . ARG A 1 87 ? 0.638 5.781 0.409 1.00 91.81 87 ARG A CA 1
ATOM 703 C C . ARG A 1 87 ? 0.623 4.448 1.159 1.00 91.81 87 ARG A C 1
ATOM 705 O O . ARG A 1 87 ? -0.417 4.075 1.698 1.00 91.81 87 ARG A O 1
ATOM 712 N N . VAL A 1 88 ? 1.757 3.753 1.233 1.00 92.69 88 VAL A N 1
ATOM 713 C C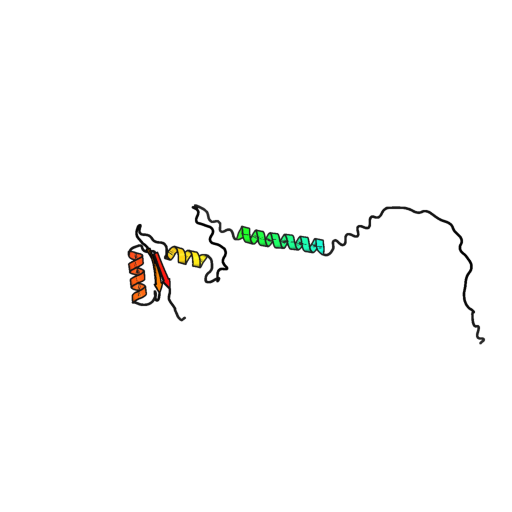A . VAL A 1 88 ? 1.909 2.521 2.024 1.00 92.69 88 VAL A CA 1
ATOM 714 C C . VAL A 1 88 ? 1.649 2.817 3.503 1.00 92.69 88 VAL A C 1
ATOM 716 O O . VAL A 1 88 ? 0.781 2.194 4.119 1.00 92.69 88 VAL A O 1
ATOM 719 N N . TRP A 1 89 ? 2.306 3.845 4.045 1.00 92.69 89 TRP A N 1
ATOM 720 C CA . TRP A 1 89 ? 2.124 4.288 5.428 1.00 92.69 89 TRP A CA 1
ATOM 721 C C . TRP A 1 89 ? 0.685 4.720 5.726 1.00 92.69 89 TRP A C 1
ATOM 723 O O . TRP A 1 89 ? 0.124 4.348 6.758 1.00 92.69 89 TRP A O 1
ATOM 733 N N . SER A 1 90 ? 0.051 5.482 4.830 1.00 94.69 90 SER A N 1
ATOM 734 C CA . SER A 1 90 ? -1.329 5.932 5.040 1.00 94.69 90 SER A CA 1
ATOM 735 C C . SER A 1 90 ? -2.342 4.782 4.995 1.00 94.69 90 SER A C 1
ATOM 737 O O . SER A 1 90 ? -3.320 4.795 5.748 1.00 94.69 90 SER A O 1
ATOM 739 N N . SER A 1 91 ? -2.089 3.758 4.176 1.00 94.25 91 SER A N 1
ATOM 740 C CA . SER A 1 91 ? -2.929 2.556 4.080 1.00 94.25 91 SER A CA 1
ATOM 741 C C . SER A 1 91 ? -2.864 1.722 5.364 1.00 94.25 91 SER A C 1
ATOM 743 O O . SER A 1 91 ? -3.905 1.352 5.927 1.00 94.25 91 SER A O 1
ATOM 745 N N . ALA A 1 92 ? -1.649 1.546 5.891 1.00 95.50 92 ALA A N 1
ATOM 746 C CA . ALA A 1 92 ? -1.355 0.837 7.134 1.00 95.50 92 ALA A CA 1
ATOM 747 C C . ALA A 1 92 ? -1.713 1.624 8.414 1.00 95.50 92 ALA A C 1
ATOM 749 O O . ALA A 1 92 ? -1.594 1.097 9.519 1.00 95.50 92 ALA A O 1
ATOM 750 N N . LYS A 1 93 ? -2.182 2.876 8.305 1.00 96.00 93 LYS A N 1
ATOM 751 C CA . LYS A 1 93 ? -2.568 3.677 9.472 1.00 96.00 93 LYS A CA 1
ATOM 752 C C . LYS A 1 93 ? -3.812 3.101 10.155 1.00 96.00 93 LYS A C 1
ATOM 754 O O . LYS A 1 93 ? -4.896 3.043 9.562 1.00 96.00 93 LYS A O 1
ATOM 759 N N . VAL A 1 94 ? -3.640 2.739 11.423 1.00 97.12 94 VAL A N 1
ATOM 760 C CA . VAL A 1 94 ? -4.703 2.289 12.328 1.00 97.12 94 VAL A CA 1
ATOM 761 C C . VAL A 1 94 ? -5.603 3.469 12.706 1.00 97.12 94 VAL A C 1
ATOM 763 O O . VAL A 1 94 ? -5.117 4.572 12.961 1.00 97.12 94 VAL A O 1
ATOM 766 N N . ARG A 1 95 ? -6.923 3.249 12.709 1.00 94.12 95 ARG A N 1
ATOM 767 C CA . ARG A 1 95 ? -7.938 4.266 13.043 1.00 94.12 95 ARG A CA 1
ATOM 768 C C . ARG A 1 95 ? -8.629 4.015 14.385 1.00 94.12 95 ARG A C 1
ATOM 770 O O . ARG A 1 95 ? -9.096 4.972 14.992 1.00 94.12 95 ARG A O 1
ATOM 777 N N . ALA A 1 96 ? -8.710 2.764 14.835 1.00 94.44 96 ALA A N 1
ATOM 778 C CA . ALA A 1 96 ? -9.279 2.404 16.133 1.00 94.44 96 ALA A CA 1
ATOM 779 C C . ALA A 1 96 ? -8.230 2.487 17.257 1.00 94.44 96 ALA A C 1
ATOM 781 O O . ALA A 1 96 ? -7.050 2.234 17.024 1.00 94.44 96 ALA A O 1
ATOM 782 N N . SER A 1 97 ? -8.656 2.785 18.488 1.00 93.25 97 SER A N 1
ATOM 783 C CA . SER A 1 97 ? -7.764 2.848 19.661 1.00 93.25 97 SER A CA 1
ATOM 784 C C . SER A 1 97 ? -7.112 1.504 20.007 1.00 93.25 97 SER A C 1
ATOM 786 O O . SER A 1 97 ? -6.027 1.480 20.577 1.00 93.25 97 SER A O 1
ATOM 788 N N . ASN A 1 98 ? -7.756 0.395 19.644 1.00 94.19 98 ASN A N 1
ATOM 789 C CA . ASN A 1 98 ? -7.293 -0.979 19.838 1.00 94.19 98 ASN A CA 1
ATOM 790 C C . ASN A 1 98 ? -7.057 -1.724 18.511 1.00 94.19 98 ASN A C 1
ATOM 792 O O . ASN A 1 98 ? -7.045 -2.956 18.491 1.00 94.19 98 ASN A O 1
ATOM 796 N N . GLY A 1 99 ? -6.940 -0.992 17.401 1.00 93.50 99 GLY A N 1
ATOM 797 C CA . GLY A 1 99 ? -6.704 -1.596 16.096 1.00 93.50 99 GLY A CA 1
ATOM 798 C C . GLY A 1 99 ? -5.248 -2.022 15.905 1.00 93.50 99 GLY A C 1
ATOM 799 O O . GLY A 1 99 ? -4.343 -1.560 16.601 1.00 93.50 99 GLY A O 1
ATOM 800 N N . ILE A 1 100 ? -5.021 -2.884 14.920 1.00 97.06 100 ILE A N 1
ATOM 801 C CA . ILE A 1 100 ? -3.693 -3.374 14.533 1.00 97.06 100 ILE A CA 1
ATOM 802 C C . ILE A 1 100 ? -3.391 -3.041 13.071 1.00 97.06 100 ILE A C 1
ATOM 804 O O . ILE A 1 100 ? -4.297 -2.746 12.295 1.00 97.06 100 ILE A O 1
ATOM 808 N N . SER A 1 101 ? -2.114 -3.068 12.689 1.00 97.38 101 SER A N 1
ATOM 809 C CA . SER A 1 101 ? -1.708 -2.994 11.282 1.00 97.38 101 SER A CA 1
ATOM 810 C C . SER A 1 101 ? -1.536 -4.405 10.727 1.00 97.38 101 SER A C 1
ATOM 812 O O . SER A 1 101 ? -0.841 -5.222 11.331 1.00 97.38 101 SER A O 1
ATOM 814 N N . VAL A 1 102 ? -2.179 -4.695 9.599 1.00 97.38 102 VAL A N 1
ATOM 815 C CA . VAL A 1 102 ? -2.232 -6.024 8.986 1.00 97.38 102 VAL A CA 1
ATOM 816 C C . VAL A 1 102 ? -1.747 -5.954 7.543 1.00 97.38 102 VAL A C 1
ATOM 818 O O . VAL A 1 102 ? -2.228 -5.142 6.750 1.00 97.38 102 VAL A O 1
ATOM 821 N N . LEU A 1 103 ? -0.818 -6.843 7.196 1.00 97.56 103 LEU A N 1
ATOM 822 C CA . LEU A 1 103 ? -0.426 -7.128 5.820 1.00 97.56 103 LEU A CA 1
ATOM 823 C C . LEU A 1 103 ? -1.261 -8.304 5.304 1.00 97.56 103 LEU A C 1
ATOM 825 O O . LEU A 1 103 ? -1.259 -9.374 5.910 1.00 97.56 103 LEU A O 1
ATOM 829 N N . VAL A 1 104 ? -1.957 -8.108 4.189 1.00 97.19 104 VAL A N 1
ATOM 830 C CA . VAL A 1 104 ? -2.777 -9.138 3.542 1.00 97.19 104 VAL A CA 1
ATOM 831 C C . VAL A 1 104 ? -2.125 -9.520 2.222 1.00 97.19 104 VAL A C 1
ATOM 833 O O . VAL A 1 104 ? -1.992 -8.672 1.346 1.00 97.19 104 VAL A O 1
ATOM 836 N N . THR A 1 105 ? -1.735 -10.783 2.065 1.00 96.19 105 THR A N 1
ATOM 837 C CA . THR A 1 105 ? -1.264 -11.333 0.786 1.00 96.19 105 THR A CA 1
ATOM 838 C C . THR A 1 105 ? -2.440 -11.904 -0.016 1.00 96.19 105 THR A C 1
ATOM 840 O O . THR A 1 105 ? -3.408 -12.393 0.567 1.00 96.19 105 THR A O 1
ATOM 843 N N . GLY A 1 106 ? -2.399 -11.810 -1.349 1.00 96.06 106 GLY A N 1
ATOM 844 C CA . GLY A 1 106 ? -3.537 -12.177 -2.205 1.00 96.06 106 GLY A CA 1
ATOM 845 C C . GLY A 1 106 ? -4.728 -11.226 -2.038 1.00 96.06 106 GLY A C 1
ATOM 846 O O . GLY A 1 106 ? -5.884 -11.655 -2.067 1.00 96.06 106 GLY A O 1
ATOM 847 N N . ALA A 1 107 ? -4.456 -9.944 -1.764 1.00 96.50 107 ALA A N 1
ATOM 848 C CA . ALA A 1 107 ? -5.470 -8.962 -1.381 1.00 96.50 107 ALA A CA 1
ATOM 849 C C . ALA A 1 107 ? -6.531 -8.694 -2.466 1.00 96.50 107 ALA A C 1
ATOM 851 O O . ALA A 1 107 ? -7.643 -8.276 -2.137 1.00 96.50 107 ALA A O 1
ATOM 852 N N . ALA A 1 108 ? -6.223 -8.948 -3.735 1.00 94.69 108 ALA A N 1
ATOM 853 C CA . ALA A 1 108 ? -7.155 -8.808 -4.847 1.00 94.69 108 ALA A CA 1
ATOM 854 C C . ALA A 1 108 ? -7.938 -10.086 -5.159 1.00 94.69 108 ALA A C 1
ATOM 856 O O . ALA A 1 108 ? -8.902 -10.053 -5.924 1.00 94.69 108 ALA A O 1
ATOM 857 N N . GLY A 1 109 ? -7.565 -11.208 -4.543 1.00 93.69 109 GLY A N 1
ATOM 858 C CA . GLY A 1 109 ? -8.371 -12.419 -4.559 1.00 93.69 109 GLY A CA 1
ATOM 859 C C . GLY A 1 109 ? -9.700 -12.228 -3.822 1.00 93.69 109 GLY A C 1
ATOM 860 O O . GLY A 1 109 ? -9.829 -11.388 -2.929 1.00 93.69 109 GLY A O 1
ATOM 861 N N . PHE A 1 110 ? -10.688 -13.068 -4.144 1.00 95.31 110 PHE A N 1
ATOM 862 C CA . PHE A 1 110 ? -12.039 -13.003 -3.569 1.00 95.31 110 PHE A CA 1
ATOM 863 C C . PHE A 1 110 ? -12.038 -12.902 -2.033 1.00 95.31 110 PHE A C 1
ATOM 865 O O . PHE A 1 110 ? -12.657 -12.003 -1.458 1.00 95.31 110 PHE A O 1
ATOM 872 N N . VAL A 1 111 ? -11.300 -13.794 -1.367 1.00 96.94 111 VAL A N 1
ATOM 873 C CA . VAL A 1 111 ? -11.187 -13.808 0.099 1.00 96.94 111 VAL A CA 1
ATOM 874 C C . VAL A 1 111 ? -10.380 -12.608 0.595 1.00 96.94 111 VAL A C 1
ATOM 876 O O . VAL A 1 111 ? -10.807 -11.928 1.527 1.00 96.94 111 VAL A O 1
ATOM 879 N N . GLY A 1 112 ? -9.248 -12.305 -0.046 1.00 97.19 112 GLY A N 1
ATOM 880 C CA . GLY A 1 112 ? -8.352 -11.223 0.364 1.00 97.19 112 GLY A CA 1
ATOM 881 C C . GLY A 1 112 ? -9.023 -9.852 0.348 1.00 97.19 112 GLY A C 1
ATOM 882 O O . GLY A 1 112 ? -8.848 -9.073 1.288 1.00 97.19 112 GLY A O 1
ATOM 883 N N . THR A 1 113 ? -9.866 -9.581 -0.649 1.00 96.56 113 THR A N 1
ATOM 884 C CA . THR A 1 113 ? -10.601 -8.314 -0.749 1.00 96.56 113 THR A CA 1
ATOM 885 C C . THR A 1 113 ? -11.626 -8.175 0.374 1.00 96.56 113 THR A C 1
ATOM 887 O O . THR A 1 113 ? -11.692 -7.131 1.026 1.00 96.56 113 THR A O 1
ATOM 890 N N . HIS A 1 114 ? -12.386 -9.235 0.668 1.00 98.00 114 HIS A N 1
ATOM 891 C CA . HIS A 1 114 ? -13.371 -9.218 1.753 1.00 98.00 114 HIS A CA 1
ATOM 892 C C . HIS A 1 114 ? -12.708 -9.079 3.126 1.00 98.00 114 HIS A C 1
ATOM 894 O O . HIS A 1 114 ? -13.165 -8.284 3.948 1.00 98.00 114 HIS A O 1
ATOM 900 N N . VAL A 1 115 ? -11.606 -9.796 3.362 1.00 97.88 115 VAL A N 1
ATOM 901 C CA . VAL A 1 115 ? -10.825 -9.692 4.603 1.00 97.88 115 VAL A CA 1
ATOM 902 C C . VAL A 1 115 ? -10.267 -8.280 4.764 1.00 97.88 115 VAL A C 1
ATOM 904 O O . VAL A 1 115 ? -10.445 -7.667 5.817 1.00 97.88 115 VAL A O 1
ATOM 907 N N . SER A 1 116 ? -9.669 -7.723 3.710 1.00 97.81 116 SER A N 1
ATOM 908 C CA . SER A 1 116 ? -9.120 -6.363 3.726 1.00 97.81 116 SER A CA 1
ATOM 909 C C . SER A 1 116 ? -10.197 -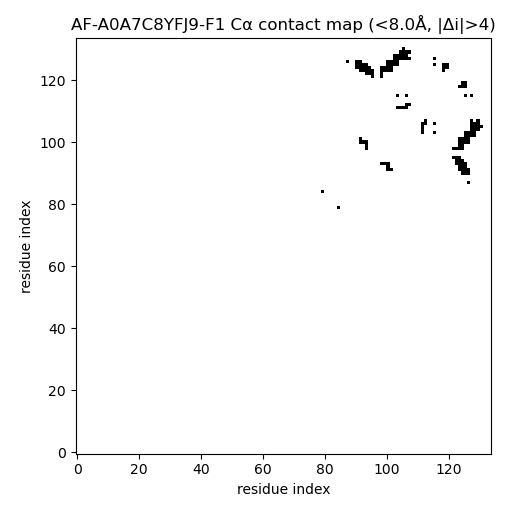5.320 4.030 1.00 97.81 116 SER A C 1
ATOM 911 O O . SER A 1 116 ? -9.990 -4.436 4.863 1.00 97.81 116 SER A O 1
ATOM 913 N N . ALA A 1 117 ? -11.377 -5.445 3.415 1.00 97.56 117 ALA A N 1
ATOM 914 C CA . ALA A 1 117 ? -12.510 -4.562 3.669 1.00 97.56 117 ALA A CA 1
ATOM 915 C C . ALA A 1 117 ? -13.041 -4.696 5.106 1.00 97.56 117 ALA A C 1
ATOM 917 O O . ALA A 1 117 ? -13.312 -3.686 5.759 1.00 97.56 117 ALA A O 1
ATOM 918 N N . ALA A 1 118 ? -13.156 -5.922 5.624 1.00 98.00 118 ALA A N 1
ATOM 919 C CA . ALA A 1 118 ? -13.621 -6.180 6.984 1.00 98.00 118 ALA A CA 1
ATOM 920 C C . ALA A 1 118 ? -12.658 -5.610 8.039 1.00 98.00 118 ALA A C 1
ATOM 922 O O . ALA A 1 118 ? -13.097 -4.902 8.947 1.00 98.00 118 ALA A O 1
ATOM 923 N N . LEU A 1 119 ? -11.350 -5.839 7.879 1.00 97.50 119 LEU A N 1
ATOM 924 C CA . LEU A 1 119 ? -10.306 -5.275 8.741 1.00 97.50 119 LEU A CA 1
ATOM 925 C C . LEU A 1 119 ? -10.326 -3.744 8.692 1.00 97.50 119 LEU A C 1
ATOM 927 O O . LEU A 1 119 ? -10.358 -3.075 9.728 1.00 97.50 119 LEU A O 1
ATOM 931 N N . LYS A 1 120 ? -10.417 -3.161 7.490 1.00 96.38 120 LYS A N 1
ATOM 932 C CA . LYS A 1 120 ? -10.463 -1.703 7.360 1.00 96.38 120 LYS A CA 1
ATOM 933 C C . LYS A 1 120 ? -11.722 -1.105 7.994 1.00 96.38 120 LYS A C 1
ATOM 935 O O . LYS A 1 120 ? -11.631 -0.055 8.629 1.00 96.38 120 LYS A O 1
ATOM 940 N N . LYS A 1 121 ? -12.876 -1.777 7.878 1.00 97.12 121 LYS A N 1
ATOM 941 C CA . LYS A 1 121 ? -14.145 -1.382 8.520 1.00 97.12 121 LYS A CA 1
ATOM 942 C C . LYS A 1 121 ? -14.073 -1.468 10.046 1.00 97.12 121 LYS A C 1
ATOM 944 O O . LYS 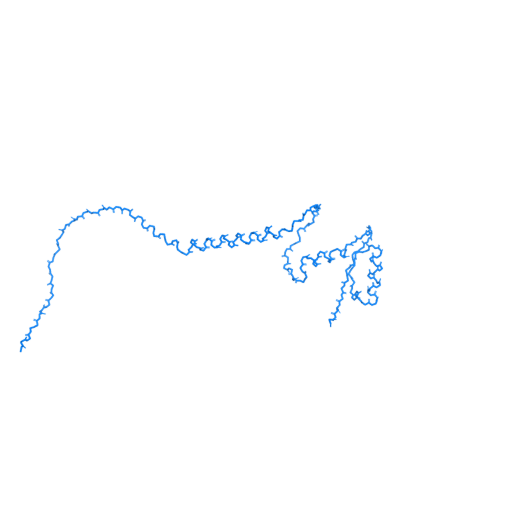A 1 121 ? -14.652 -0.620 10.719 1.00 97.12 121 LYS A O 1
ATOM 949 N N . ARG A 1 122 ? -13.339 -2.444 10.588 1.00 96.38 122 ARG A N 1
ATOM 950 C CA . ARG A 1 122 ? -13.047 -2.563 12.026 1.00 96.38 122 ARG A CA 1
ATOM 951 C C . ARG A 1 122 ? -12.146 -1.434 12.549 1.00 96.38 122 ARG A C 1
ATOM 953 O O . ARG A 1 122 ? -12.109 -1.198 13.751 1.00 96.38 122 ARG A O 1
ATOM 960 N N . GLY A 1 123 ? -11.475 -0.702 11.657 1.00 97.12 123 GLY A N 1
ATOM 961 C CA . GLY A 1 123 ? -10.560 0.387 12.000 1.00 97.12 123 GLY A CA 1
ATOM 962 C C . GLY A 1 123 ? -9.096 -0.044 12.080 1.00 97.12 123 GLY A C 1
ATOM 963 O O . GLY A 1 123 ? -8.260 0.745 12.528 1.00 97.12 123 GLY A O 1
ATOM 964 N N . ASP A 1 124 ? -8.782 -1.255 11.617 1.00 97.94 124 ASP A N 1
ATOM 965 C CA . ASP A 1 124 ? -7.415 -1.744 11.484 1.00 97.94 124 ASP A CA 1
ATOM 966 C C . ASP A 1 124 ? -6.693 -1.030 10.321 1.00 97.94 124 ASP A C 1
ATOM 968 O O . ASP A 1 124 ? -7.292 -0.552 9.346 1.00 97.94 124 ASP A O 1
ATOM 972 N N . GLY A 1 125 ? -5.374 -0.913 10.440 1.00 97.94 125 GLY A N 1
ATOM 973 C CA . GLY A 1 125 ? -4.497 -0.544 9.336 1.00 97.94 125 GLY A CA 1
ATOM 974 C C . GLY A 1 125 ? -4.357 -1.736 8.400 1.00 97.94 125 GLY A C 1
ATOM 975 O O . GLY A 1 125 ? -4.152 -2.848 8.870 1.00 97.94 125 GLY A O 1
ATOM 976 N N . VAL A 1 126 ? -4.488 -1.537 7.089 1.00 98.00 126 VAL A N 1
ATOM 977 C CA . VAL A 1 126 ? -4.452 -2.656 6.137 1.00 98.00 126 VAL A CA 1
ATOM 978 C C . VAL A 1 126 ? -3.573 -2.283 4.960 1.00 98.00 126 VAL A C 1
ATOM 980 O O . VAL A 1 126 ? -3.807 -1.264 4.308 1.00 98.00 126 VAL A O 1
ATOM 983 N N . LEU A 1 127 ? -2.579 -3.124 4.693 1.00 97.19 127 LEU A N 1
ATOM 984 C CA . LEU A 1 127 ? -1.748 -3.071 3.502 1.00 97.19 127 LEU A CA 1
ATOM 985 C C . LEU A 1 127 ? -1.984 -4.347 2.695 1.00 97.19 127 LEU A C 1
ATOM 987 O O . LEU A 1 127 ? -1.718 -5.443 3.179 1.00 97.19 127 LEU A O 1
ATOM 991 N N . GLY A 1 128 ? -2.516 -4.206 1.485 1.00 95.94 128 GLY A N 1
ATOM 992 C CA . GLY A 1 128 ? -2.711 -5.327 0.570 1.00 95.94 128 GLY A CA 1
ATOM 993 C C . GLY A 1 128 ? -1.486 -5.531 -0.315 1.00 95.94 128 GLY A C 1
ATOM 994 O O . GLY A 1 128 ? -0.973 -4.567 -0.881 1.00 95.94 128 GLY A O 1
ATOM 995 N N . LEU A 1 129 ? -1.045 -6.776 -0.447 1.00 95.06 129 LEU A N 1
ATOM 996 C CA . LEU A 1 129 ? -0.009 -7.220 -1.367 1.00 95.06 129 LEU A CA 1
ATOM 997 C C . LEU A 1 129 ? -0.588 -8.324 -2.247 1.00 95.06 129 LEU A C 1
ATOM 999 O O . LEU A 1 129 ? -1.192 -9.275 -1.751 1.00 95.06 129 LEU A O 1
ATOM 1003 N N . ASP A 1 130 ? -0.398 -8.212 -3.550 1.00 94.12 130 ASP A N 1
ATOM 1004 C CA . ASP A 1 130 ? -0.800 -9.248 -4.490 1.00 94.12 130 ASP A CA 1
ATOM 1005 C C . ASP A 1 130 ? 0.193 -9.320 -5.645 1.00 94.12 130 ASP A C 1
ATOM 1007 O O . ASP A 1 130 ? 0.913 -8.357 -5.915 1.00 94.12 130 ASP A O 1
ATOM 1011 N N . ASN A 1 131 ? 0.235 -10.471 -6.302 1.00 91.25 131 ASN A N 1
ATOM 1012 C CA . ASN A 1 131 ? 1.014 -10.684 -7.505 1.00 91.25 131 ASN A CA 1
ATOM 1013 C C . ASN A 1 131 ? 0.076 -10.607 -8.710 1.00 91.25 131 ASN A C 1
ATOM 1015 O O . ASN A 1 131 ? -0.476 -11.616 -9.148 1.00 91.25 131 ASN A O 1
ATOM 1019 N N . PHE A 1 132 ? -0.132 -9.395 -9.215 1.00 80.44 132 PHE A N 1
ATOM 1020 C CA . PHE A 1 132 ? -0.863 -9.200 -10.457 1.00 80.44 132 PHE A CA 1
ATOM 1021 C C . PHE A 1 132 ? 0.057 -9.454 -11.643 1.00 80.44 132 PHE A C 1
ATOM 1023 O O . PHE A 1 132 ? 1.175 -8.946 -11.687 1.00 80.44 132 PHE A O 1
ATOM 1030 N N . ASN A 1 133 ? -0.437 -10.225 -12.605 1.00 76.44 133 ASN A N 1
ATOM 1031 C CA . ASN A 1 133 ? 0.140 -10.252 -13.936 1.00 76.44 133 ASN A CA 1
ATOM 1032 C C . ASN A 1 133 ? -0.587 -9.193 -14.770 1.00 76.44 133 ASN A C 1
ATOM 1034 O O . ASN A 1 133 ? -1.819 -9.149 -14.727 1.00 76.44 133 ASN A O 1
ATOM 1038 N N . ASP A 1 134 ? 0.170 -8.356 -15.475 1.00 65.31 134 ASP A N 1
ATOM 1039 C CA . ASP A 1 134 ? -0.379 -7.413 -16.458 1.00 65.31 134 ASP A CA 1
ATOM 1040 C C . ASP A 1 134 ? -1.043 -8.145 -17.641 1.00 65.31 134 ASP A C 1
ATOM 1042 O O . ASP A 1 134 ? -0.639 -9.302 -17.940 1.00 65.31 134 ASP A O 1
#

pLDDT: mean 73.01, std 21.14, range [40.25, 98.0]

InterPro domains:
  IPR001509 NAD-dependent epimerase/dehydratase [PF01370] (102-132)
  IPR036291 NAD(P)-binding domain superfamily [SSF51735] (89-133)

Mean predicted aligned error: 20.33 Å

Radius of gyration: 40.97 Å; Cα contacts (8 Å, |Δi|>4): 77; chains: 1; bounding box: 107×61×81 Å

Sequence (134 aa):
MKHTPHLDSAPSTPGKFKMDKSPFIHHRLRWHSSPFAKLTFWSLVFLGLILMFFFHCSPSNSNSSPTSSSFSDYSTFSWGGPQWEKRVWSSAKVRASNGISVLVTGAAGFVGTHVSAALKKRGDGVLGLDNFND

Solvent-accessible surface area (backbone atoms only — not comparable to full-atom values): 8852 Å² total; per-residue (Å²): 136,86,89,80,90,84,84,85,84,89,87,88,86,90,77,89,81,87,79,92,76,88,77,76,91,70,78,75,74,74,76,78,64,72,58,64,56,51,50,51,50,52,48,52,52,51,50,49,51,54,49,47,49,59,61,67,66,51,76,87,74,84,79,79,82,80,89,76,78,92,74,76,91,66,84,72,78,80,73,72,46,76,68,43,52,52,50,53,56,60,41,32,46,54,72,37,99,86,42,51,70,44,82,38,71,46,21,83,39,78,66,28,40,54,52,50,50,51,42,43,73,70,19,22,4,41,38,72,41,63,91,81,80,133

Organism: Opuntia streptacantha (NCBI:txid393608)